Protein AF-A0A397FBE0-F1 (afdb_monomer_lite)

pLDDT: mean 76.5, std 15.2, range [35.91, 91.94]

Foldseek 3Di:
DLVVLLVLVCVLCVLLVHDDPAFKDAQDSVLSVVCQPQAPVSVVVCVVVPRMGGPDDVVSSVVSSVPHPVVSVCSRCVNVVVVVPD

Radius of gyration: 12.25 Å; chains: 1; bounding box: 25×32×28 Å

Orga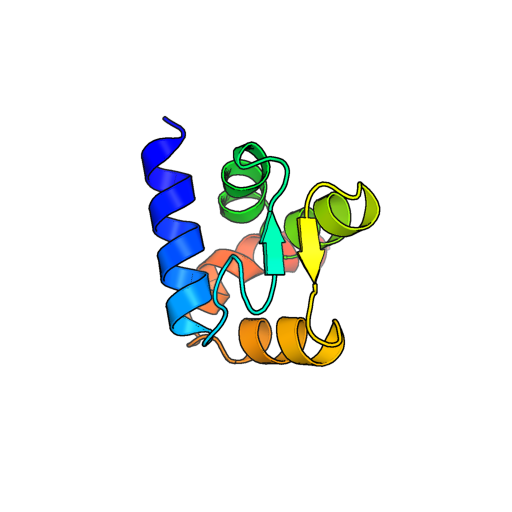nism: Aphanomyces astaci (NCBI:txid112090)

Sequence (86 aa):
MTYRAETFIVEMLKQADIIIGRDIIVHNPEIFLDWSSRGMLAIGESYMAKQWEALLPLDVVLTKLLKLPSDAKRKLFKSWDAKFVH

Secondary structure (DSSP, 8-state):
-HHHHHHHHHHHHHHTT--BTTTEEES-TTHHHHHHHHTHHHHHHHHHTTSEEESS-HHHHHHHHHTS-HHHHHHHHHHHHTTT--

Structure (mmCIF, N/CA/C/O backbone):
data_AF-A0A397FBE0-F1
#
_entry.id   AF-A0A397FBE0-F1
#
loop_
_atom_site.group_PDB
_atom_site.id
_atom_site.type_symbol
_atom_site.label_atom_id
_atom_site.label_alt_id
_atom_site.label_comp_id
_atom_site.label_asym_id
_atom_site.label_entity_id
_atom_site.label_seq_id
_atom_site.pdbx_PDB_ins_code
_atom_site.Cartn_x
_atom_site.Cartn_y
_atom_site.Cartn_z
_atom_site.occupancy
_atom_site.B_iso_or_equiv
_atom_site.auth_seq_id
_atom_site.auth_comp_id
_atom_site.auth_asym_id
_atom_site.auth_atom_id
_atom_site.pdbx_PDB_model_num
ATOM 1 N N . MET A 1 1 ? 9.618 13.324 -9.789 1.00 48.00 1 MET A N 1
ATOM 2 C CA . MET A 1 1 ? 9.051 12.176 -10.545 1.00 48.00 1 MET A CA 1
ATOM 3 C C . MET A 1 1 ? 8.185 11.250 -9.676 1.00 48.00 1 MET A C 1
ATOM 5 O O . MET A 1 1 ? 7.399 10.499 -10.232 1.00 48.00 1 MET A O 1
ATOM 9 N N . THR A 1 2 ? 8.251 11.350 -8.344 1.00 53.72 2 THR A N 1
ATOM 10 C CA . THR A 1 2 ? 7.542 10.519 -7.347 1.00 53.72 2 THR A CA 1
ATOM 11 C C . THR A 1 2 ? 6.010 10.645 -7.361 1.00 53.72 2 THR A C 1
ATOM 13 O O . THR A 1 2 ? 5.320 9.639 -7.248 1.00 53.72 2 THR A O 1
ATOM 16 N N . TYR A 1 3 ? 5.473 11.842 -7.628 1.00 57.81 3 TYR A N 1
ATOM 17 C CA .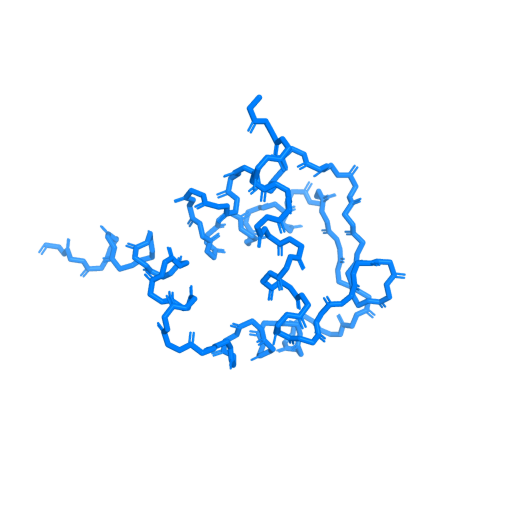 TYR A 1 3 ? 4.024 12.126 -7.596 1.00 57.81 3 TYR A CA 1
ATOM 18 C C . TYR A 1 3 ? 3.168 11.245 -8.526 1.00 57.81 3 TYR A C 1
ATOM 20 O O . TYR A 1 3 ? 2.002 10.994 -8.250 1.00 57.81 3 TYR A O 1
ATOM 28 N N . ARG A 1 4 ? 3.722 10.769 -9.652 1.00 68.62 4 ARG A N 1
ATOM 29 C CA . ARG A 1 4 ? 2.980 9.896 -10.582 1.00 68.62 4 ARG A CA 1
ATOM 30 C C . ARG A 1 4 ? 2.897 8.450 -10.091 1.00 68.62 4 ARG A C 1
ATOM 32 O O . ARG A 1 4 ? 1.874 7.809 -10.309 1.00 68.62 4 ARG A O 1
ATOM 39 N N . ALA A 1 5 ? 3.960 7.947 -9.462 1.00 69.06 5 ALA A N 1
ATOM 40 C CA . ALA A 1 5 ? 4.006 6.582 -8.940 1.00 69.06 5 ALA A CA 1
ATOM 41 C C . ALA A 1 5 ? 3.104 6.437 -7.708 1.00 69.06 5 ALA A C 1
ATOM 43 O O . ALA A 1 5 ? 2.344 5.478 -7.618 1.00 69.06 5 ALA A O 1
ATOM 44 N N . GLU A 1 6 ? 3.123 7.434 -6.822 1.00 79.38 6 GLU A N 1
ATOM 45 C CA . GLU A 1 6 ? 2.247 7.501 -5.652 1.00 79.38 6 GLU A CA 1
ATOM 46 C C . GLU A 1 6 ? 0.766 7.472 -6.048 1.00 79.38 6 GLU A C 1
ATOM 48 O O . GLU A 1 6 ? 0.044 6.571 -5.628 1.00 79.38 6 GLU A O 1
ATOM 53 N N . THR A 1 7 ? 0.319 8.374 -6.930 1.00 80.88 7 THR A N 1
ATOM 54 C CA . THR A 1 7 ? -1.080 8.393 -7.387 1.00 80.88 7 THR A CA 1
ATOM 55 C C . THR A 1 7 ? -1.491 7.064 -8.022 1.00 80.88 7 THR A C 1
ATOM 57 O O . THR A 1 7 ? -2.565 6.552 -7.723 1.00 80.88 7 THR A O 1
ATOM 60 N N . PHE A 1 8 ? -0.627 6.463 -8.847 1.00 80.06 8 PHE A N 1
ATOM 61 C CA . PHE A 1 8 ? -0.908 5.175 -9.484 1.00 80.06 8 PHE A CA 1
ATOM 62 C C . PHE A 1 8 ? -1.083 4.036 -8.468 1.00 80.06 8 PHE A C 1
ATOM 64 O O . PHE A 1 8 ? -2.035 3.262 -8.571 1.00 80.06 8 PHE A O 1
ATOM 71 N N . ILE A 1 9 ? -0.192 3.939 -7.477 1.00 82.62 9 ILE A N 1
ATOM 72 C CA . ILE A 1 9 ? -0.282 2.921 -6.426 1.00 82.62 9 ILE A CA 1
ATOM 73 C C . ILE A 1 9 ? -1.505 3.155 -5.541 1.00 82.62 9 ILE A C 1
ATOM 75 O O . ILE A 1 9 ? -2.236 2.211 -5.258 1.00 82.62 9 ILE A O 1
ATOM 79 N N . VAL A 1 10 ? -1.778 4.397 -5.145 1.00 85.56 10 VAL A N 1
ATOM 80 C CA . VAL A 1 10 ? -2.947 4.729 -4.321 1.00 85.56 10 VAL A CA 1
ATOM 81 C C . VAL A 1 10 ? -4.250 4.394 -5.049 1.00 85.56 10 VAL A C 1
ATOM 83 O O . VAL A 1 10 ? -5.152 3.815 -4.446 1.00 85.56 10 VAL A O 1
ATOM 86 N N . GLU A 1 11 ? -4.367 4.713 -6.340 1.00 84.19 11 GLU A N 1
ATOM 87 C CA . GLU A 1 11 ? -5.544 4.336 -7.131 1.00 84.19 11 GLU A CA 1
ATOM 88 C C . GLU A 1 11 ? -5.692 2.822 -7.267 1.00 84.19 11 GLU A C 1
ATOM 90 O O . GLU A 1 11 ? -6.796 2.295 -7.145 1.00 84.19 11 GLU A O 1
ATOM 95 N N . MET A 1 12 ? -4.590 2.105 -7.464 1.00 81.62 12 MET A N 1
ATOM 96 C CA . MET A 1 12 ? -4.603 0.649 -7.528 1.00 81.62 12 MET A CA 1
ATOM 97 C C . MET A 1 12 ? -5.021 0.016 -6.198 1.00 81.62 12 MET A C 1
ATOM 99 O O . MET A 1 12 ? -5.842 -0.896 -6.190 1.00 81.62 12 MET A O 1
ATOM 103 N N . LEU A 1 13 ? -4.511 0.508 -5.068 1.00 85.50 13 LEU A N 1
ATOM 104 C CA . LEU A 1 13 ? -4.941 0.055 -3.746 1.00 85.50 13 LEU A CA 1
ATOM 105 C C . LEU A 1 13 ? -6.438 0.306 -3.551 1.00 85.50 13 LEU A C 1
ATOM 107 O O . LEU A 1 13 ? -7.154 -0.602 -3.140 1.00 85.50 13 LEU A O 1
ATOM 111 N N . LYS A 1 14 ? -6.944 1.479 -3.951 1.00 86.12 14 LYS A N 1
ATOM 112 C CA . LYS A 1 14 ? -8.385 1.771 -3.928 1.00 86.12 14 LYS A CA 1
ATOM 113 C C . LYS A 1 14 ? -9.192 0.802 -4.794 1.00 86.12 14 LYS A C 1
ATOM 115 O O . LYS A 1 14 ? -10.239 0.342 -4.354 1.00 86.12 14 LYS A O 1
ATOM 120 N N . GLN A 1 15 ? -8.712 0.449 -5.989 1.00 84.50 15 GLN A N 1
ATOM 121 C CA . GLN A 1 15 ? -9.357 -0.562 -6.843 1.00 84.50 15 GLN A CA 1
ATOM 122 C C . GLN A 1 15 ? -9.354 -1.960 -6.210 1.00 84.50 15 GLN A C 1
ATOM 124 O O . GLN A 1 15 ? -10.269 -2.743 -6.454 1.00 84.50 15 GLN A O 1
ATOM 129 N N . ALA A 1 16 ? -8.346 -2.269 -5.393 1.00 83.31 16 ALA A N 1
ATOM 130 C CA . ALA A 1 16 ? -8.273 -3.492 -4.600 1.00 83.31 16 ALA A CA 1
ATOM 131 C C . ALA A 1 16 ? -9.126 -3.434 -3.318 1.00 83.31 16 ALA A C 1
ATOM 133 O O . ALA A 1 16 ? -9.099 -4.388 -2.544 1.00 83.31 16 ALA A O 1
ATOM 134 N N . ASP A 1 17 ? -9.860 -2.342 -3.072 1.00 87.12 17 ASP A N 1
ATOM 135 C CA . ASP A 1 17 ? -10.562 -2.086 -1.809 1.00 87.12 17 ASP A CA 1
ATOM 136 C C . ASP A 1 17 ? -9.599 -2.067 -0.601 1.00 87.12 17 ASP A C 1
ATOM 138 O O . ASP A 1 17 ? -9.881 -2.628 0.458 1.00 87.12 17 ASP A O 1
ATOM 142 N N . ILE A 1 18 ? -8.416 -1.469 -0.780 1.00 88.12 18 ILE A N 1
ATOM 143 C CA . ILE A 1 18 ? -7.393 -1.265 0.254 1.00 88.12 18 ILE A CA 1
ATOM 144 C C . ILE A 1 18 ? -7.217 0.235 0.494 1.00 88.12 18 ILE A C 1
ATOM 146 O O . ILE A 1 18 ? -6.869 1.000 -0.407 1.00 88.12 18 ILE A O 1
ATOM 150 N N . ILE A 1 19 ? -7.427 0.654 1.737 1.00 88.62 19 ILE A N 1
ATOM 151 C CA . ILE A 1 19 ? -7.373 2.048 2.172 1.00 88.62 19 ILE A CA 1
ATOM 152 C C . ILE A 1 19 ? -6.142 2.268 3.060 1.00 88.62 19 ILE A C 1
ATOM 154 O O . ILE A 1 19 ? -5.999 1.656 4.121 1.00 88.62 19 ILE A O 1
ATOM 158 N N . ILE A 1 20 ? -5.267 3.195 2.661 1.00 87.00 20 ILE A N 1
ATOM 159 C CA . ILE A 1 20 ? -4.133 3.636 3.488 1.00 87.00 20 ILE A CA 1
ATOM 160 C C . ILE A 1 20 ? -4.667 4.405 4.708 1.00 87.00 20 ILE A C 1
ATOM 162 O O . ILE A 1 20 ? -5.535 5.263 4.576 1.00 87.00 20 ILE A O 1
ATOM 166 N N . GLY A 1 21 ? -4.162 4.082 5.895 1.00 85.19 21 GLY A N 1
ATOM 167 C CA . GLY A 1 21 ? -4.611 4.589 7.192 1.00 85.19 21 GLY A CA 1
ATOM 168 C C . GLY A 1 21 ? -5.723 3.762 7.847 1.00 85.19 21 GLY A C 1
ATOM 169 O O . GLY A 1 21 ? -6.009 3.977 9.021 1.00 85.19 21 GLY A O 1
ATOM 170 N N . ARG A 1 22 ? -6.332 2.808 7.125 1.00 86.50 22 ARG A N 1
ATOM 171 C CA . ARG A 1 22 ? -7.375 1.911 7.660 1.00 86.50 22 ARG A CA 1
ATOM 172 C C . ARG A 1 22 ? -7.008 0.437 7.530 1.00 86.50 22 ARG A C 1
ATOM 174 O O . ARG A 1 22 ? -7.134 -0.299 8.500 1.00 86.50 22 ARG A O 1
ATOM 181 N N . ASP A 1 23 ? -6.565 0.023 6.348 1.00 88.00 23 ASP A N 1
ATOM 182 C CA . ASP A 1 23 ? -6.210 -1.368 6.053 1.00 88.00 23 ASP A CA 1
ATOM 183 C C . ASP A 1 23 ? -4.694 -1.584 6.100 1.00 88.00 23 ASP A C 1
ATOM 185 O O . ASP A 1 23 ? -4.226 -2.635 6.539 1.00 88.00 23 ASP A O 1
ATOM 189 N N . ILE A 1 24 ? -3.927 -0.575 5.675 1.00 90.75 24 ILE A N 1
ATOM 190 C CA . ILE A 1 24 ? -2.462 -0.545 5.741 1.00 90.75 24 ILE A CA 1
ATOM 191 C C . ILE A 1 24 ? -1.978 0.817 6.239 1.00 90.75 24 ILE A C 1
ATOM 193 O O . ILE A 1 24 ? -2.636 1.826 6.004 1.00 90.75 24 ILE A O 1
ATOM 197 N N . ILE A 1 25 ? -0.810 0.874 6.867 1.00 91.94 25 ILE A N 1
ATOM 198 C CA . ILE A 1 25 ? -0.096 2.113 7.19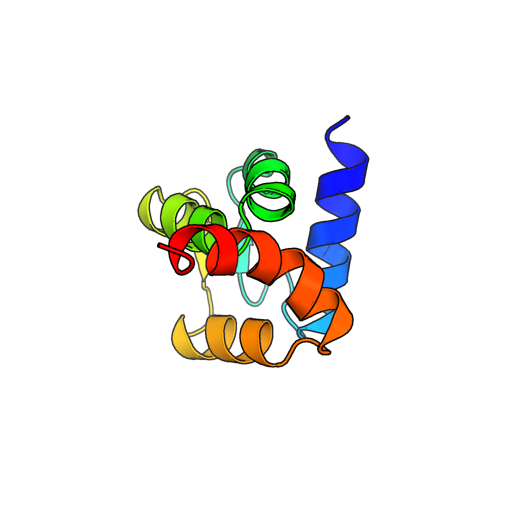4 1.00 91.94 25 ILE A CA 1
ATOM 199 C C . ILE A 1 25 ? 1.195 2.132 6.390 1.00 91.94 25 ILE A C 1
ATOM 201 O O . ILE A 1 25 ? 1.932 1.153 6.392 1.00 91.94 25 ILE A O 1
ATOM 205 N N . VAL A 1 26 ? 1.477 3.243 5.712 1.00 90.62 26 VAL A N 1
ATOM 206 C CA . VAL A 1 26 ? 2.734 3.449 4.984 1.00 90.62 26 VAL A CA 1
ATOM 207 C C . VAL A 1 26 ? 3.561 4.471 5.748 1.00 90.62 26 VAL A C 1
ATOM 209 O O . VAL A 1 26 ? 3.121 5.604 5.924 1.00 90.62 26 VAL A O 1
ATOM 212 N N . HIS A 1 27 ? 4.747 4.067 6.200 1.00 89.25 27 HIS A N 1
ATOM 213 C CA . HIS A 1 27 ? 5.663 4.930 6.952 1.00 89.25 27 HIS A CA 1
ATOM 214 C C . HIS A 1 27 ? 6.610 5.689 6.025 1.00 89.25 27 HIS A C 1
ATOM 216 O O . HIS A 1 27 ? 6.928 6.846 6.283 1.00 89.25 27 HIS A O 1
ATOM 222 N N . ASN A 1 28 ? 7.041 5.049 4.931 1.00 85.62 28 ASN A N 1
ATOM 223 C CA . ASN A 1 28 ? 7.874 5.675 3.909 1.00 85.62 28 ASN A CA 1
ATOM 224 C C . ASN A 1 28 ? 7.167 5.662 2.539 1.00 85.62 28 ASN A C 1
ATOM 226 O O . ASN A 1 28 ? 7.073 4.596 1.934 1.00 85.62 28 ASN A O 1
ATOM 230 N N . PRO A 1 29 ? 6.704 6.810 2.007 1.00 82.19 29 PRO A N 1
ATOM 231 C CA . PRO A 1 29 ? 6.044 6.876 0.701 1.00 82.19 29 PRO A CA 1
ATOM 232 C C . PRO A 1 29 ? 6.990 6.637 -0.490 1.00 82.19 29 PRO A C 1
ATOM 234 O O . PRO A 1 29 ? 6.521 6.406 -1.605 1.00 82.19 29 PRO A O 1
ATOM 237 N N . GLU A 1 30 ? 8.313 6.640 -0.296 1.00 85.12 30 GLU A N 1
ATOM 238 C CA . GLU A 1 30 ? 9.271 6.342 -1.373 1.00 85.12 30 GLU A CA 1
ATOM 239 C C . GLU A 1 30 ? 9.105 4.920 -1.933 1.00 85.12 30 GLU A C 1
ATOM 241 O O . GLU A 1 30 ? 9.353 4.689 -3.119 1.00 85.12 30 GLU A O 1
ATOM 246 N N . ILE A 1 31 ? 8.571 3.993 -1.127 1.00 87.19 31 ILE A N 1
ATOM 247 C CA . ILE A 1 31 ? 8.338 2.597 -1.524 1.00 87.19 31 ILE A CA 1
ATOM 248 C C . ILE A 1 31 ? 7.346 2.464 -2.682 1.00 87.19 31 ILE A C 1
ATOM 250 O O . ILE A 1 31 ? 7.376 1.473 -3.407 1.00 87.19 31 ILE A O 1
ATOM 254 N N . PHE A 1 32 ? 6.481 3.459 -2.911 1.00 85.44 32 PHE A N 1
ATOM 255 C CA . PHE A 1 32 ? 5.523 3.428 -4.017 1.00 85.44 32 PHE A CA 1
ATOM 256 C C . PHE A 1 32 ? 6.210 3.386 -5.384 1.00 85.44 32 PHE A C 1
ATOM 258 O O . PHE A 1 32 ? 5.684 2.788 -6.327 1.00 85.44 32 PHE A O 1
ATOM 265 N N . LEU A 1 33 ? 7.408 3.967 -5.497 1.00 83.88 33 LEU A N 1
ATOM 266 C CA . LEU A 1 33 ? 8.205 3.869 -6.714 1.00 83.88 33 LEU A CA 1
ATOM 267 C C . LEU A 1 33 ? 8.665 2.425 -6.952 1.00 83.88 33 LEU A C 1
ATOM 269 O O . LEU A 1 33 ? 8.518 1.901 -8.062 1.00 83.88 33 LEU A O 1
ATOM 273 N N . ASP A 1 34 ? 9.144 1.755 -5.906 1.00 84.56 34 ASP A N 1
ATOM 274 C CA . ASP A 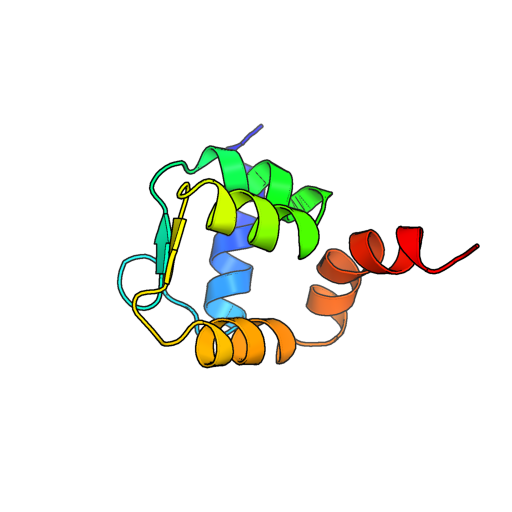1 34 ? 9.570 0.358 -5.970 1.00 84.56 34 ASP A CA 1
ATOM 275 C C . ASP A 1 34 ? 8.391 -0.575 -6.244 1.00 84.56 34 ASP A C 1
ATOM 277 O O . ASP A 1 34 ? 8.493 -1.481 -7.068 1.00 84.56 34 ASP A O 1
ATOM 281 N N . TRP A 1 35 ? 7.230 -0.318 -5.641 1.00 85.94 35 TRP A N 1
ATOM 282 C CA . TRP A 1 35 ? 6.011 -1.084 -5.904 1.00 85.94 35 TRP A CA 1
ATOM 283 C C . TRP A 1 35 ? 5.566 -0.942 -7.358 1.00 85.94 35 TRP A C 1
ATOM 285 O O . TRP A 1 35 ? 5.168 -1.922 -7.982 1.00 85.94 35 TRP A O 1
ATOM 295 N N . SER A 1 36 ? 5.675 0.262 -7.927 1.00 79.38 36 SER A N 1
ATOM 296 C CA . SER A 1 36 ? 5.294 0.512 -9.320 1.00 79.38 36 SER A CA 1
ATOM 297 C C . SER A 1 36 ? 6.241 -0.133 -10.341 1.00 79.38 36 SER A C 1
ATOM 299 O O . SER A 1 36 ? 5.820 -0.424 -11.459 1.00 79.38 36 SER A O 1
ATOM 301 N N . SER A 1 37 ? 7.502 -0.376 -9.967 1.00 76.94 37 SER A N 1
ATOM 302 C CA . SER A 1 37 ? 8.541 -0.906 -10.862 1.00 76.94 37 SER A CA 1
ATOM 303 C C . SER A 1 37 ? 8.771 -2.412 -10.687 1.00 76.94 37 SER A C 1
ATOM 305 O O . SER A 1 37 ? 8.806 -3.168 -11.660 1.00 76.94 37 SER A O 1
ATOM 307 N N . ARG A 1 38 ? 8.885 -2.875 -9.441 1.00 78.81 38 ARG A N 1
ATOM 308 C CA . ARG A 1 38 ? 9.202 -4.263 -9.064 1.00 78.81 38 ARG A CA 1
ATOM 309 C C . ARG A 1 38 ? 7.968 -5.064 -8.638 1.00 78.81 38 ARG A C 1
ATOM 311 O O . ARG A 1 38 ? 8.065 -6.280 -8.466 1.00 78.81 38 ARG A O 1
ATOM 318 N N . GLY A 1 39 ? 6.815 -4.412 -8.489 1.00 80.69 39 GLY A N 1
ATOM 319 C CA . GLY A 1 39 ? 5.537 -5.063 -8.217 1.00 80.69 39 GLY A CA 1
ATOM 320 C C . GLY A 1 39 ? 5.482 -5.743 -6.849 1.00 80.69 39 GLY A C 1
ATOM 321 O O . GLY A 1 39 ? 5.950 -5.206 -5.845 1.00 80.69 39 GLY A O 1
ATOM 322 N N . MET A 1 40 ? 4.917 -6.955 -6.815 1.00 78.94 40 MET A N 1
ATOM 323 C CA . MET A 1 40 ? 4.669 -7.720 -5.583 1.00 78.94 40 MET A CA 1
ATOM 324 C C . MET A 1 40 ? 5.936 -8.017 -4.767 1.00 78.94 40 MET A C 1
ATOM 326 O O . MET A 1 40 ? 5.869 -8.073 -3.541 1.00 78.94 40 MET A O 1
ATOM 330 N N . LEU A 1 41 ? 7.096 -8.154 -5.419 1.00 82.19 41 LEU A N 1
ATOM 331 C CA . LEU A 1 41 ? 8.359 -8.397 -4.722 1.00 82.19 41 LEU A CA 1
ATOM 332 C C . LEU A 1 41 ? 8.746 -7.212 -3.828 1.00 82.19 41 LEU A C 1
ATOM 334 O O . LEU A 1 41 ? 9.068 -7.409 -2.661 1.00 82.19 41 LEU A O 1
ATOM 338 N N . ALA A 1 42 ? 8.671 -5.987 -4.356 1.00 86.19 42 ALA A N 1
ATOM 339 C CA . ALA A 1 42 ? 8.978 -4.794 -3.572 1.00 86.19 42 ALA A CA 1
ATOM 340 C C . ALA A 1 42 ? 7.972 -4.570 -2.442 1.00 86.19 42 ALA A C 1
ATOM 342 O O . ALA A 1 42 ? 8.376 -4.131 -1.374 1.00 86.19 42 ALA A O 1
ATOM 343 N N . ILE A 1 43 ? 6.698 -4.927 -2.644 1.00 86.38 43 ILE A N 1
ATOM 344 C CA . ILE A 1 43 ? 5.679 -4.888 -1.584 1.00 86.38 43 ILE A CA 1
ATOM 345 C C . ILE A 1 43 ? 6.079 -5.804 -0.416 1.00 86.38 43 ILE A C 1
ATOM 347 O O . ILE A 1 43 ? 6.011 -5.394 0.745 1.00 86.38 43 ILE A O 1
ATOM 351 N N . GLY A 1 44 ? 6.531 -7.026 -0.716 1.00 86.44 44 GLY A N 1
ATOM 352 C CA . GLY A 1 44 ? 7.007 -7.976 0.292 1.00 86.44 44 GLY A CA 1
ATOM 353 C C . GLY A 1 44 ? 8.294 -7.522 0.988 1.00 86.44 44 GLY A C 1
ATOM 354 O O . GLY A 1 44 ? 8.370 -7.547 2.213 1.00 86.44 44 GLY A O 1
ATOM 355 N N . GLU A 1 45 ? 9.286 -7.047 0.232 1.00 88.56 45 GLU A N 1
ATOM 356 C CA . GLU A 1 45 ? 10.548 -6.547 0.797 1.00 88.56 45 GLU A CA 1
ATOM 357 C C . GLU A 1 45 ? 10.327 -5.324 1.696 1.00 88.56 45 GLU A C 1
ATOM 359 O O . GLU A 1 45 ? 10.843 -5.282 2.813 1.00 88.56 45 GLU A O 1
ATOM 364 N N . SER A 1 46 ? 9.501 -4.364 1.266 1.00 90.06 46 SER A N 1
ATOM 365 C CA . SER A 1 46 ? 9.186 -3.180 2.070 1.00 90.06 46 SER A CA 1
ATOM 366 C C . SER A 1 46 ? 8.362 -3.521 3.317 1.00 90.06 46 SER A C 1
ATOM 368 O O . SER A 1 46 ? 8.445 -2.799 4.310 1.00 90.06 46 SER A O 1
ATOM 370 N N . TYR A 1 47 ? 7.592 -4.619 3.299 1.00 89.06 47 TYR A N 1
ATOM 371 C CA . TYR A 1 47 ? 6.885 -5.131 4.481 1.00 89.06 47 TYR A CA 1
ATOM 372 C C . TYR A 1 47 ? 7.872 -5.714 5.495 1.00 89.06 47 TYR A C 1
ATOM 374 O O . TYR A 1 47 ? 7.864 -5.343 6.667 1.00 89.06 47 TYR A O 1
ATOM 382 N N . MET A 1 48 ? 8.788 -6.574 5.035 1.00 88.12 48 MET A N 1
ATOM 383 C CA . MET A 1 48 ? 9.838 -7.147 5.885 1.00 88.12 48 MET A CA 1
ATOM 384 C C . MET A 1 48 ? 10.769 -6.070 6.458 1.00 88.12 48 MET A C 1
ATOM 386 O O . MET A 1 48 ? 11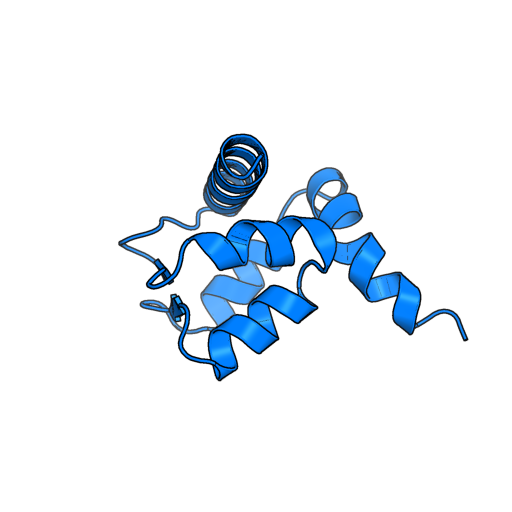.219 -6.184 7.597 1.00 88.12 48 MET A O 1
ATOM 390 N N . ALA A 1 49 ? 11.012 -5.001 5.697 1.00 90.75 49 ALA A N 1
ATOM 391 C CA . ALA A 1 49 ? 11.784 -3.836 6.120 1.00 90.75 49 ALA A CA 1
ATOM 392 C C . ALA A 1 49 ? 11.009 -2.861 7.032 1.00 90.75 49 ALA A C 1
ATOM 394 O O . ALA A 1 49 ? 11.549 -1.814 7.385 1.00 90.75 49 ALA A O 1
ATOM 395 N N . LYS A 1 50 ? 9.762 -3.178 7.419 1.00 89.69 50 LYS A N 1
ATOM 396 C CA . LYS A 1 50 ? 8.884 -2.336 8.256 1.00 89.69 50 LYS A CA 1
ATOM 397 C C . LYS A 1 50 ? 8.640 -0.927 7.697 1.00 89.69 50 LYS A C 1
ATOM 399 O O . LYS A 1 50 ? 8.416 0.017 8.447 1.00 89.69 50 LYS A O 1
ATOM 404 N N . GLN A 1 51 ? 8.679 -0.762 6.375 1.00 91.06 51 GLN A N 1
ATOM 405 C CA . GLN A 1 51 ? 8.378 0.523 5.727 1.00 91.06 51 GLN A CA 1
ATOM 406 C C . GLN A 1 51 ? 6.873 0.751 5.544 1.00 91.06 51 GLN A C 1
ATOM 408 O O . GLN A 1 51 ? 6.431 1.875 5.297 1.00 91.06 51 GLN A O 1
ATOM 413 N N . TRP A 1 52 ? 6.088 -0.313 5.683 1.00 91.94 52 TRP A N 1
ATOM 414 C CA . TRP A 1 52 ? 4.640 -0.283 5.788 1.00 91.94 52 TRP A CA 1
ATOM 415 C C . TRP A 1 52 ? 4.165 -1.479 6.613 1.00 91.94 52 TRP A C 1
ATOM 417 O O . TRP A 1 52 ? 4.870 -2.482 6.739 1.00 91.94 52 TRP A O 1
ATOM 427 N N . GLU A 1 53 ? 2.963 -1.375 7.159 1.00 91.00 53 GLU A N 1
ATOM 428 C CA . GLU A 1 53 ? 2.354 -2.389 8.012 1.00 91.00 53 GLU A CA 1
ATOM 429 C C . GLU A 1 53 ? 0.902 -2.622 7.604 1.00 91.00 53 GLU A C 1
ATOM 431 O O . GLU A 1 53 ? 0.213 -1.714 7.137 1.00 91.00 53 GLU A O 1
ATOM 436 N N . ALA A 1 54 ? 0.426 -3.851 7.781 1.00 89.88 54 ALA A N 1
ATOM 437 C CA . ALA A 1 54 ? -0.970 -4.195 7.566 1.00 89.88 54 ALA A CA 1
ATOM 438 C C . ALA A 1 54 ? -1.725 -4.086 8.898 1.00 89.88 54 ALA A C 1
ATOM 440 O O . ALA A 1 54 ? -1.319 -4.686 9.891 1.00 89.88 54 ALA A O 1
ATOM 441 N N . LEU A 1 55 ? -2.822 -3.326 8.910 1.00 89.25 55 LEU A N 1
ATOM 442 C CA . LEU A 1 55 ? -3.751 -3.256 10.044 1.00 89.25 55 LEU A CA 1
ATOM 443 C C . LEU A 1 55 ? -4.775 -4.397 10.007 1.00 89.25 55 LEU A C 1
ATOM 445 O O . LEU A 1 55 ? -5.327 -4.784 11.035 1.00 89.25 55 LEU A O 1
ATOM 449 N N . LEU A 1 56 ? -5.017 -4.944 8.816 1.00 87.75 56 LEU A N 1
ATOM 450 C CA . LEU A 1 56 ? -5.743 -6.193 8.612 1.00 87.75 56 LEU A CA 1
ATOM 451 C C . LEU A 1 56 ? -4.775 -7.385 8.556 1.00 87.75 56 LEU A C 1
ATOM 453 O O . LEU A 1 56 ? -3.589 -7.196 8.274 1.00 87.75 56 LEU A O 1
ATOM 457 N N . PRO A 1 57 ? -5.266 -8.626 8.746 1.00 88.12 57 PRO A N 1
ATOM 458 C CA . PRO A 1 57 ? -4.468 -9.816 8.484 1.00 88.12 57 PRO A CA 1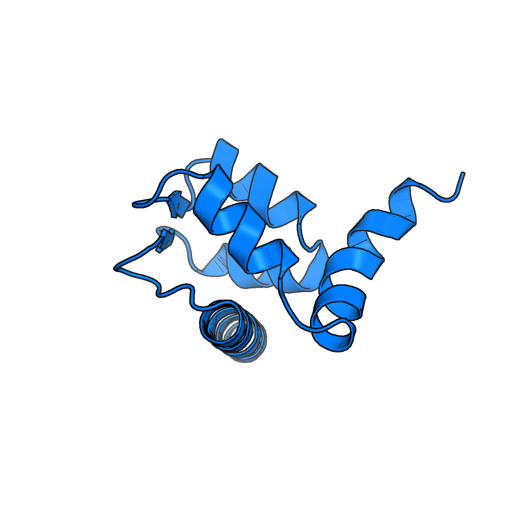
ATOM 459 C C . PRO A 1 57 ? -3.851 -9.758 7.085 1.00 88.12 57 PRO A C 1
ATOM 461 O O . PRO A 1 57 ? -4.544 -9.464 6.105 1.00 88.12 57 PRO A O 1
ATOM 464 N N . LEU A 1 58 ? -2.551 -10.044 6.993 1.00 83.06 58 LEU A N 1
ATOM 465 C CA . LEU A 1 58 ? -1.786 -9.907 5.754 1.00 83.06 58 LEU A CA 1
ATOM 466 C C . LEU A 1 58 ? -2.422 -10.702 4.605 1.00 83.06 58 LEU A C 1
ATOM 468 O O . LEU A 1 58 ? -2.509 -10.201 3.487 1.00 83.06 58 LEU A O 1
ATOM 472 N N . ASP A 1 59 ? -2.966 -11.885 4.893 1.00 82.31 59 ASP A N 1
ATOM 473 C CA . ASP A 1 59 ? -3.660 -12.727 3.915 1.00 82.31 59 ASP A CA 1
ATOM 474 C C . ASP A 1 59 ? -4.860 -12.021 3.270 1.00 82.31 59 ASP A C 1
ATOM 476 O O . ASP A 1 59 ? -5.110 -12.179 2.074 1.00 82.31 59 ASP A O 1
ATOM 480 N N . VAL A 1 60 ? -5.587 -11.195 4.031 1.00 86.19 60 VAL A N 1
ATOM 481 C CA . VAL A 1 60 ? -6.727 -10.415 3.526 1.00 86.19 60 VAL A CA 1
ATOM 482 C C . VAL A 1 60 ? -6.237 -9.330 2.574 1.00 86.19 60 VAL A C 1
ATOM 484 O O . VAL A 1 60 ? -6.789 -9.180 1.483 1.00 86.19 60 VAL A O 1
ATOM 487 N N . VAL A 1 61 ? -5.175 -8.613 2.950 1.00 84.56 61 VAL A N 1
ATOM 488 C CA . VAL A 1 61 ? -4.566 -7.563 2.119 1.00 84.56 61 VAL A CA 1
ATOM 489 C C . VAL A 1 61 ? -4.011 -8.158 0.821 1.00 84.56 61 VAL A C 1
ATOM 491 O O . VAL A 1 61 ? -4.303 -7.663 -0.267 1.00 84.56 61 VAL A O 1
ATOM 494 N N . LEU A 1 62 ? -3.283 -9.272 0.909 1.00 82.00 62 LEU A N 1
ATOM 495 C CA . LEU A 1 62 ? -2.735 -9.974 -0.251 1.00 82.00 62 LEU A CA 1
ATOM 496 C C . LEU A 1 62 ? -3.838 -10.535 -1.154 1.00 82.00 62 LEU A C 1
ATOM 498 O O . LEU A 1 62 ? -3.764 -10.396 -2.373 1.00 82.00 62 LEU A O 1
ATOM 502 N N . THR A 1 63 ? -4.897 -11.109 -0.580 1.00 83.56 63 THR A N 1
ATOM 503 C CA . THR A 1 63 ? -6.047 -11.609 -1.349 1.00 83.56 63 THR A CA 1
ATOM 504 C C . THR A 1 63 ? -6.749 -10.480 -2.102 1.00 83.56 63 THR A C 1
ATOM 506 O O . THR A 1 63 ? -7.134 -10.658 -3.257 1.00 83.56 63 THR A O 1
ATOM 509 N N . LYS A 1 64 ? -6.900 -9.308 -1.478 1.00 83.56 64 LYS A N 1
ATOM 510 C CA . LYS A 1 64 ? -7.457 -8.108 -2.113 1.00 83.56 64 LYS A CA 1
ATOM 511 C C . LYS A 1 64 ? -6.586 -7.620 -3.275 1.00 83.56 64 LYS A C 1
ATOM 513 O O . LYS A 1 64 ? -7.100 -7.425 -4.375 1.00 83.56 64 LYS A O 1
ATOM 518 N N . LEU A 1 65 ? -5.266 -7.548 -3.088 1.00 78.81 65 LEU A N 1
ATOM 519 C CA . LEU A 1 65 ? -4.314 -7.240 -4.166 1.00 78.81 65 LEU A CA 1
ATOM 520 C C . LEU A 1 65 ? -4.386 -8.260 -5.314 1.00 78.81 65 LEU A C 1
ATOM 522 O O . LEU A 1 65 ? -4.343 -7.896 -6.487 1.00 78.81 65 LEU A O 1
ATOM 526 N N . LEU A 1 66 ? -4.540 -9.548 -5.000 1.00 73.00 66 LEU A N 1
ATOM 527 C CA . LEU A 1 66 ? -4.670 -10.619 -5.992 1.00 73.00 66 LEU A CA 1
ATOM 528 C C . LEU A 1 66 ? -5.999 -10.582 -6.758 1.00 73.00 66 LEU A C 1
ATOM 530 O O . LEU A 1 66 ? -6.068 -11.130 -7.862 1.00 73.00 66 LEU A O 1
ATOM 534 N N . LYS A 1 67 ? -7.035 -9.948 -6.202 1.00 73.19 67 LYS A N 1
ATOM 535 C CA . LYS A 1 67 ? -8.352 -9.762 -6.829 1.00 73.19 67 LYS A CA 1
ATOM 536 C C . LYS A 1 67 ? -8.414 -8.571 -7.787 1.00 73.19 67 LYS A C 1
ATOM 538 O O . LYS A 1 67 ? -9.451 -8.374 -8.415 1.00 73.19 67 LYS A O 1
ATOM 543 N N . LEU A 1 68 ? -7.324 -7.814 -7.941 1.00 70.00 68 LEU A N 1
ATOM 544 C CA . LEU A 1 68 ? -7.248 -6.744 -8.933 1.00 70.00 68 LEU A CA 1
ATOM 545 C C . LEU A 1 68 ? -7.554 -7.265 -10.352 1.00 70.00 68 LEU A C 1
ATOM 547 O O . LEU A 1 68 ? -7.098 -8.358 -10.713 1.00 70.00 68 LEU A O 1
ATOM 551 N N . PRO A 1 69 ? -8.279 -6.482 -11.178 1.00 63.84 69 PRO A N 1
ATOM 552 C CA . PRO A 1 69 ? -8.581 -6.854 -12.553 1.00 63.84 69 PRO A CA 1
ATOM 553 C C . PRO A 1 69 ? -7.301 -7.144 -13.348 1.00 63.84 69 PRO A C 1
ATOM 555 O O . PRO A 1 69 ? -6.266 -6.496 -13.161 1.00 63.84 69 PRO A O 1
ATOM 558 N N . SER A 1 70 ? -7.385 -8.109 -14.265 1.00 58.69 70 SER A N 1
ATOM 559 C CA . SER A 1 70 ? -6.260 -8.705 -14.998 1.00 58.69 70 SER A CA 1
ATOM 560 C C . SER A 1 70 ? -5.323 -7.705 -15.690 1.00 58.69 70 SER A C 1
ATOM 562 O O . SER A 1 70 ? -4.143 -8.010 -15.844 1.00 58.69 70 SER A O 1
ATOM 564 N N . ASP A 1 71 ? -5.794 -6.512 -16.067 1.00 58.03 71 ASP A N 1
ATOM 565 C CA . ASP A 1 71 ? -4.971 -5.451 -16.669 1.00 58.03 71 ASP A CA 1
ATOM 566 C C . ASP A 1 71 ? -4.055 -4.732 -15.664 1.00 58.03 71 ASP A C 1
ATOM 568 O O . ASP A 1 71 ? -2.870 -4.521 -15.941 1.00 58.03 71 ASP A O 1
ATOM 572 N N . ALA A 1 72 ? -4.563 -4.407 -14.470 1.00 57.97 72 ALA A N 1
ATOM 573 C CA . ALA A 1 72 ? -3.752 -3.869 -13.373 1.00 57.97 72 ALA A CA 1
ATOM 574 C C . ALA A 1 72 ? -2.800 -4.947 -12.835 1.00 57.97 72 ALA A C 1
ATOM 576 O O . ALA A 1 72 ? -1.619 -4.691 -12.588 1.00 57.97 72 ALA A O 1
ATOM 577 N N . LYS A 1 73 ? -3.297 -6.190 -12.778 1.00 59.44 73 LYS A N 1
ATOM 578 C CA . LYS A 1 73 ? -2.521 -7.384 -12.451 1.00 59.44 73 LYS A CA 1
ATOM 579 C C . LYS A 1 73 ? -1.365 -7.577 -13.441 1.00 59.44 73 LYS A C 1
ATOM 581 O O . LYS A 1 73 ? -0.222 -7.691 -13.028 1.00 59.44 73 LYS A O 1
ATOM 586 N N . ARG A 1 74 ? -1.593 -7.501 -14.755 1.00 57.88 74 ARG A N 1
ATOM 587 C CA . ARG A 1 74 ? -0.526 -7.648 -15.765 1.00 57.88 74 ARG A CA 1
ATOM 588 C C . ARG A 1 74 ? 0.605 -6.634 -15.612 1.00 57.88 74 ARG A C 1
ATOM 590 O O . ARG A 1 74 ? 1.749 -6.989 -15.872 1.00 57.88 74 ARG A O 1
ATOM 597 N N . LYS A 1 75 ? 0.315 -5.399 -15.192 1.00 59.84 75 LYS A N 1
ATOM 598 C CA . LYS A 1 75 ? 1.353 -4.387 -14.931 1.00 59.84 75 LYS A CA 1
ATOM 599 C C . LYS A 1 75 ? 2.144 -4.676 -13.652 1.00 59.84 75 LYS A C 1
ATOM 601 O O . LYS A 1 75 ? 3.354 -4.503 -13.673 1.00 59.84 75 LYS A O 1
ATOM 606 N N . LEU A 1 76 ? 1.495 -5.169 -12.593 1.00 59.97 76 LEU A N 1
ATOM 607 C CA . LEU A 1 76 ? 2.164 -5.518 -11.330 1.00 59.97 76 LEU A CA 1
ATOM 608 C C . LEU A 1 76 ? 2.945 -6.838 -11.384 1.00 59.97 76 LEU A C 1
ATOM 610 O O . LEU A 1 76 ? 3.994 -6.977 -10.762 1.00 59.97 76 LEU A O 1
ATOM 614 N N . PHE A 1 77 ? 2.398 -7.824 -12.093 1.00 60.00 77 PHE A N 1
ATOM 615 C CA . PHE A 1 77 ? 2.913 -9.190 -12.158 1.00 60.00 77 PHE A CA 1
ATOM 616 C C . PHE A 1 77 ? 3.860 -9.417 -13.336 1.00 60.00 77 PHE A C 1
ATOM 618 O O . PHE A 1 77 ? 4.614 -10.380 -13.293 1.00 60.00 77 PHE A O 1
ATOM 625 N N . LYS A 1 78 ? 3.927 -8.532 -14.346 1.00 53.69 78 LYS A N 1
ATOM 626 C CA . LYS A 1 78 ? 4.996 -8.607 -15.364 1.00 53.69 78 LYS A CA 1
ATOM 627 C C . LYS A 1 78 ? 6.392 -8.602 -14.729 1.00 53.69 78 LYS A C 1
ATOM 629 O O . LYS A 1 78 ? 7.282 -9.291 -15.215 1.00 53.69 78 LYS A O 1
ATOM 634 N N . SER A 1 79 ? 6.565 -7.869 -13.629 1.00 51.53 79 SER A N 1
ATOM 635 C CA . SER A 1 79 ? 7.808 -7.826 -12.851 1.00 51.53 79 SER A CA 1
ATOM 636 C C . SER A 1 79 ? 8.075 -9.121 -12.065 1.00 51.53 79 SER A C 1
ATOM 638 O O . SER A 1 79 ? 9.221 -9.405 -11.730 1.00 51.53 79 SER A O 1
ATOM 640 N N . TRP A 1 80 ? 7.029 -9.907 -11.777 1.00 44.72 80 TRP A N 1
ATOM 641 C CA . TRP A 1 80 ? 7.105 -11.213 -11.110 1.00 44.72 80 TRP A CA 1
ATOM 642 C C . TRP A 1 80 ? 7.421 -12.340 -12.105 1.00 44.72 80 TRP A C 1
ATOM 644 O O . TRP A 1 80 ? 8.316 -13.146 -11.861 1.00 44.72 80 TRP A O 1
ATOM 654 N N . ASP A 1 81 ? 6.743 -12.352 -13.256 1.00 43.19 81 ASP A N 1
ATOM 655 C CA . ASP A 1 81 ? 6.931 -13.344 -14.327 1.00 43.19 81 ASP A CA 1
ATOM 656 C C . ASP A 1 81 ? 8.349 -13.317 -14.919 1.00 43.19 81 ASP A C 1
ATOM 658 O O . ASP A 1 81 ? 8.898 -14.355 -15.279 1.00 43.19 81 ASP A O 1
ATOM 662 N N . ALA A 1 82 ? 9.004 -12.149 -14.935 1.00 45.12 82 ALA A N 1
ATOM 663 C CA . ALA A 1 82 ? 10.379 -12.002 -15.421 1.00 45.12 82 ALA A CA 1
ATOM 664 C C . ALA A 1 82 ? 11.429 -12.814 -14.628 1.00 45.12 82 ALA A C 1
ATOM 666 O O . ALA A 1 82 ? 12.561 -12.933 -15.086 1.00 45.12 82 ALA A O 1
ATOM 667 N N . LYS A 1 83 ? 11.081 -13.376 -13.459 1.00 44.47 83 LYS A N 1
ATOM 668 C CA . LYS A 1 83 ? 11.942 -14.310 -12.709 1.00 44.47 83 LYS A CA 1
ATOM 669 C C . LYS A 1 83 ? 11.580 -15.788 -12.888 1.00 44.47 83 LYS A C 1
ATOM 671 O O . LYS A 1 83 ? 12.338 -16.633 -12.425 1.00 44.47 83 LYS A O 1
ATOM 676 N N . PHE A 1 84 ? 10.457 -16.106 -13.532 1.00 41.84 84 PHE A N 1
ATOM 677 C CA . PHE A 1 84 ? 10.027 -17.489 -13.779 1.00 41.84 84 PHE A CA 1
ATOM 678 C C . PHE A 1 84 ? 10.252 -17.956 -15.222 1.00 41.84 84 PHE A C 1
ATOM 680 O O . PHE A 1 84 ? 10.086 -19.141 -15.502 1.00 41.84 84 PHE A O 1
ATOM 687 N N . VAL A 1 85 ? 10.682 -17.068 -16.122 1.00 37.31 85 VAL A N 1
ATOM 688 C CA . VAL A 1 85 ? 11.198 -17.465 -17.437 1.00 37.31 85 VAL A CA 1
ATOM 689 C C . VAL A 1 85 ? 12.700 -17.691 -17.298 1.00 37.31 85 VAL A C 1
ATOM 691 O O . VAL A 1 85 ? 13.487 -16.745 -17.337 1.00 37.31 85 VAL A O 1
ATOM 694 N N . HIS A 1 86 ? 13.054 -18.949 -17.040 1.00 35.91 86 HIS A N 1
ATOM 695 C CA . HIS A 1 86 ? 14.421 -19.444 -17.125 1.00 35.91 86 HIS A CA 1
ATOM 696 C C . HIS A 1 86 ? 14.823 -19.682 -18.582 1.00 35.91 86 HIS A C 1
ATOM 698 O O . HIS A 1 86 ? 13.936 -20.074 -19.376 1.00 35.91 86 HIS A O 1
#